Protein AF-A0A0F8Y5Y2-F1 (afdb_monomer)

Sequence (54 aa):
MKAVKCPVCDGKGQIVNCFGEGGSYQEVDCHGCQGKGWVEVGAPDIKFDPSIAR

Organism: NCBI:txid412755

pLDDT: mean 82.49, std 13.94, range [57.44, 96.69]

Structure (mmCIF, N/CA/C/O backbone):
data_AF-A0A0F8Y5Y2-F1
#
_entry.id   AF-A0A0F8Y5Y2-F1
#
loop_
_atom_site.group_PDB
_atom_site.id
_atom_site.type_symbol
_atom_site.label_atom_id
_atom_site.label_alt_id
_atom_site.label_comp_id
_atom_site.label_asym_id
_atom_site.label_entity_id
_atom_site.label_seq_id
_atom_site.pdbx_PDB_ins_code
_atom_site.Cartn_x
_atom_site.Cartn_y
_atom_site.Cartn_z
_atom_site.occupancy
_atom_site.B_iso_or_equiv
_atom_site.auth_seq_id
_atom_site.auth_comp_id
_atom_site.auth_asym_id
_atom_site.auth_atom_id
_atom_site.pdbx_PDB_model_num
ATOM 1 N N . MET A 1 1 ? -14.129 4.995 16.143 1.00 57.44 1 MET A N 1
ATOM 2 C CA . MET A 1 1 ? -13.581 4.552 14.843 1.00 57.44 1 MET A CA 1
ATOM 3 C C . MET A 1 1 ? -12.465 3.561 15.127 1.00 57.44 1 MET A C 1
ATOM 5 O O . MET A 1 1 ? -11.616 3.871 15.955 1.00 57.44 1 MET A O 1
ATOM 9 N N . LYS A 1 2 ? -12.495 2.359 14.541 1.00 80.06 2 LYS A N 1
ATOM 10 C CA . LYS A 1 2 ? -11.340 1.452 14.571 1.00 80.06 2 LYS A CA 1
ATOM 11 C C . LYS A 1 2 ? -10.585 1.652 13.259 1.00 80.06 2 LYS A C 1
ATOM 13 O O . LYS A 1 2 ? -11.208 1.653 12.206 1.00 80.06 2 LYS A O 1
ATOM 18 N N . ALA A 1 3 ? -9.277 1.857 13.323 1.00 87.00 3 ALA A N 1
ATOM 19 C CA . ALA A 1 3 ? -8.416 1.894 12.148 1.00 87.00 3 ALA A CA 1
ATOM 20 C C . ALA A 1 3 ? -7.494 0.677 12.192 1.00 87.00 3 ALA A C 1
ATOM 22 O O . ALA A 1 3 ? -7.021 0.293 13.264 1.00 87.00 3 ALA A O 1
ATOM 23 N N . VAL A 1 4 ? -7.259 0.063 11.039 1.00 93.62 4 VAL A N 1
ATOM 24 C CA . VAL A 1 4 ? -6.294 -1.030 10.883 1.00 93.62 4 VAL A CA 1
ATOM 25 C C . VAL A 1 4 ? -5.237 -0.627 9.872 1.00 93.62 4 VAL A C 1
ATOM 27 O O . VAL A 1 4 ? -5.475 0.230 9.016 1.00 93.62 4 VAL A O 1
ATOM 30 N N . LYS A 1 5 ? -4.060 -1.251 9.961 1.00 96.69 5 LYS A N 1
ATOM 31 C CA . LYS A 1 5 ? -3.050 -1.130 8.909 1.00 96.69 5 LYS A CA 1
ATOM 32 C C . LYS A 1 5 ? -3.678 -1.497 7.571 1.00 96.69 5 LYS A C 1
ATOM 34 O O . LYS A 1 5 ? -4.417 -2.476 7.472 1.00 96.69 5 LYS A O 1
ATOM 39 N N . CYS A 1 6 ? -3.378 -0.706 6.552 1.00 95.44 6 CYS A N 1
ATOM 40 C CA . CYS A 1 6 ? -3.794 -1.009 5.199 1.00 95.44 6 CYS A CA 1
ATOM 41 C C . CYS A 1 6 ? -3.164 -2.346 4.784 1.00 95.44 6 CYS A C 1
ATOM 43 O O . CYS A 1 6 ? -1.936 -2.429 4.744 1.00 95.44 6 CYS A O 1
ATOM 45 N N . PRO A 1 7 ? -3.962 -3.372 4.447 1.00 94.12 7 PRO A N 1
A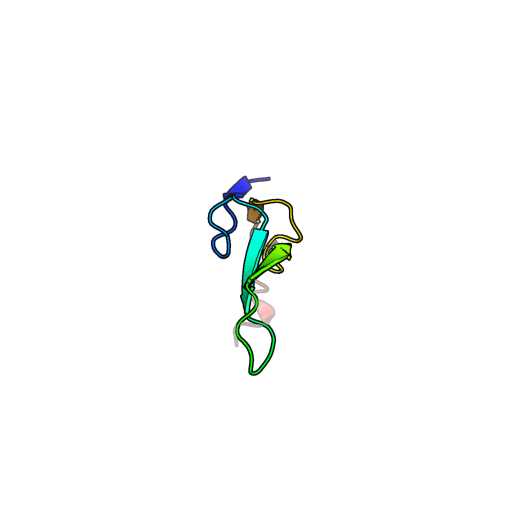TOM 46 C CA . PRO A 1 7 ? -3.432 -4.694 4.119 1.00 94.12 7 PRO A CA 1
ATOM 47 C C . PRO A 1 7 ? -2.660 -4.714 2.793 1.00 94.12 7 PRO A C 1
ATOM 49 O O . PRO A 1 7 ? -1.863 -5.614 2.568 1.00 94.12 7 PRO A O 1
ATOM 52 N N . VAL A 1 8 ? -2.869 -3.716 1.926 1.00 93.69 8 VAL A N 1
ATOM 53 C CA . VAL A 1 8 ? -2.204 -3.617 0.616 1.00 93.69 8 VAL A CA 1
ATOM 54 C C . VAL A 1 8 ? -0.746 -3.166 0.746 1.00 93.69 8 VAL A C 1
ATOM 56 O O . VAL A 1 8 ? 0.114 -3.666 0.032 1.00 93.69 8 VAL A O 1
ATOM 59 N N . CYS A 1 9 ? -0.457 -2.234 1.659 1.00 96.12 9 CYS A N 1
ATOM 60 C CA . CYS A 1 9 ? 0.895 -1.693 1.861 1.00 96.12 9 CYS A CA 1
ATOM 61 C C . CYS A 1 9 ? 1.497 -2.019 3.233 1.00 96.12 9 CYS A C 1
ATOM 63 O O . CYS A 1 9 ? 2.548 -1.486 3.577 1.00 96.12 9 CYS A O 1
ATOM 65 N N . ASP A 1 10 ? 0.816 -2.836 4.039 1.00 95.44 10 ASP A N 1
ATOM 66 C CA . ASP A 1 10 ? 1.190 -3.190 5.414 1.00 95.44 10 ASP A CA 1
ATOM 67 C C . ASP A 1 10 ? 1.574 -1.980 6.292 1.00 95.44 10 ASP A C 1
ATOM 69 O O . ASP A 1 10 ? 2.566 -1.966 7.021 1.00 95.44 10 ASP A O 1
ATOM 73 N N . GLY A 1 11 ? 0.794 -0.901 6.203 1.00 96.31 11 GLY A N 1
ATOM 74 C CA . GLY A 1 11 ? 1.052 0.307 6.993 1.00 96.31 11 GLY A CA 1
ATOM 75 C C . GLY A 1 11 ? 2.013 1.319 6.371 1.00 96.31 11 GLY A C 1
ATOM 76 O O . GLY A 1 11 ? 2.154 2.405 6.921 1.00 96.31 11 GLY A O 1
ATOM 77 N N . LYS A 1 12 ? 2.655 1.013 5.237 1.00 96.31 12 LYS A N 1
ATOM 78 C CA . LYS A 1 12 ? 3.685 1.890 4.648 1.00 96.31 12 LYS A CA 1
ATOM 79 C C . LYS A 1 12 ? 3.130 3.123 3.939 1.00 96.31 12 LYS A C 1
ATOM 81 O O . LYS A 1 12 ? 3.855 4.087 3.742 1.00 96.31 12 LYS A O 1
ATOM 86 N N . GLY A 1 13 ? 1.876 3.078 3.496 1.00 96.56 13 GLY A N 1
ATOM 87 C CA . GLY A 1 13 ? 1.263 4.139 2.692 1.00 96.56 13 GLY A CA 1
ATOM 88 C C . GLY A 1 13 ? 1.679 4.132 1.220 1.00 96.56 13 GLY A C 1
ATOM 89 O O . GLY A 1 13 ? 0.967 4.693 0.399 1.00 96.56 13 GLY A O 1
ATOM 90 N N . GLN A 1 14 ? 2.746 3.425 0.852 1.00 96.69 14 GLN A N 1
ATOM 91 C CA . GLN A 1 14 ? 3.276 3.365 -0.511 1.00 96.69 14 GLN A CA 1
ATOM 92 C C . GLN A 1 14 ? 3.466 1.916 -0.968 1.00 96.69 14 GLN A C 1
ATOM 94 O O . GLN A 1 14 ? 3.614 1.006 -0.147 1.00 96.69 14 GLN A O 1
ATOM 99 N N . ILE A 1 15 ? 3.439 1.704 -2.283 1.00 93.44 15 ILE A N 1
ATOM 100 C CA . ILE A 1 15 ? 3.756 0.435 -2.943 1.00 93.44 15 ILE A CA 1
ATOM 101 C C . ILE A 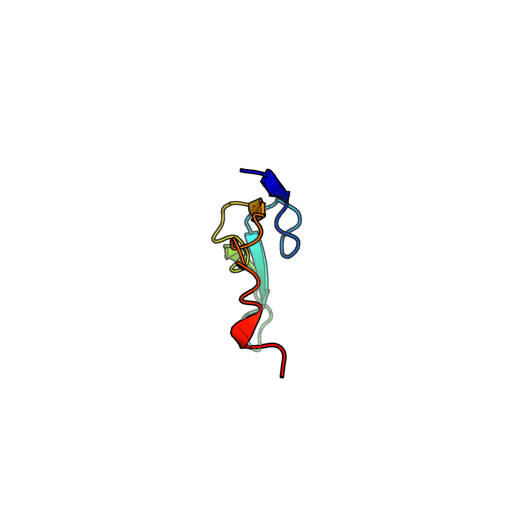1 15 ? 4.742 0.683 -4.081 1.00 93.44 15 ILE A C 1
ATOM 103 O O . ILE A 1 15 ? 4.778 1.764 -4.665 1.00 93.44 15 ILE A O 1
ATOM 107 N N . VAL A 1 16 ? 5.527 -0.334 -4.416 1.00 91.75 16 VAL A N 1
ATOM 108 C CA . VAL A 1 16 ? 6.399 -0.285 -5.588 1.00 91.75 16 VAL A CA 1
ATOM 109 C C . VAL A 1 16 ? 5.589 -0.728 -6.800 1.00 91.75 16 VAL A C 1
ATOM 111 O O . VAL A 1 16 ? 5.044 -1.832 -6.805 1.00 91.75 16 VAL A O 1
ATOM 114 N N . ASN A 1 17 ? 5.506 0.129 -7.814 1.00 84.00 17 ASN A N 1
ATOM 115 C CA . ASN A 1 17 ? 4.899 -0.196 -9.096 1.00 84.00 17 ASN A CA 1
ATOM 116 C C . ASN A 1 17 ? 5.981 -0.335 -10.174 1.00 84.00 17 ASN A C 1
ATOM 118 O O . ASN A 1 17 ? 6.965 0.408 -10.180 1.00 84.00 17 ASN A O 1
ATOM 122 N N . CYS A 1 18 ? 5.779 -1.284 -11.084 1.00 79.44 18 CYS A N 1
ATOM 123 C CA . CYS A 1 18 ? 6.649 -1.510 -12.231 1.00 79.44 18 CYS A CA 1
ATOM 124 C C . CYS A 1 18 ? 5.954 -0.962 -13.476 1.0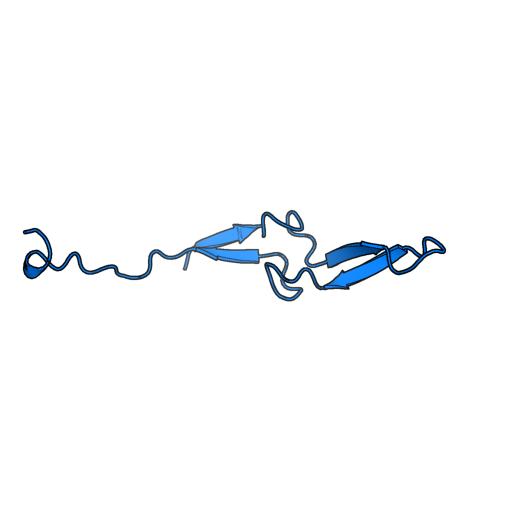0 79.44 18 CYS A C 1
ATOM 126 O O . CYS A 1 18 ? 4.911 -1.481 -13.875 1.00 79.44 18 CYS A O 1
ATOM 128 N N . PHE A 1 19 ? 6.529 0.061 -14.105 1.00 72.25 19 PHE A N 1
ATOM 129 C CA . PHE A 1 19 ? 5.991 0.615 -15.347 1.00 72.25 19 PHE A CA 1
ATOM 130 C C . PHE A 1 19 ? 6.873 0.250 -16.552 1.00 72.25 19 PHE A C 1
ATOM 132 O O . PHE A 1 19 ? 8.078 0.488 -16.552 1.00 72.25 19 PHE A O 1
ATOM 139 N N . GLY A 1 20 ? 6.235 -0.271 -17.608 1.00 60.53 20 GLY A N 1
ATOM 140 C CA . GLY A 1 20 ? 6.797 -0.396 -18.959 1.00 60.53 20 GLY A CA 1
ATOM 141 C C . GLY A 1 20 ? 7.701 -1.607 -19.234 1.00 60.53 20 GLY A C 1
ATOM 142 O O . GLY A 1 20 ? 8.258 -2.234 -18.330 1.00 60.53 20 GLY A O 1
ATOM 143 N N . GLU A 1 21 ? 7.869 -1.908 -20.528 1.00 5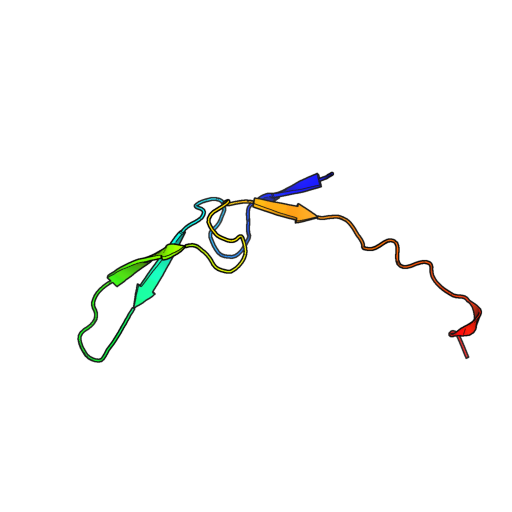9.91 21 GLU A N 1
ATOM 144 C CA . GLU A 1 21 ? 8.859 -2.856 -21.066 1.00 59.91 21 GLU A CA 1
ATOM 145 C C . GLU A 1 21 ? 10.270 -2.257 -20.911 1.00 59.91 21 GLU A C 1
ATOM 147 O O . GLU A 1 21 ? 10.852 -1.694 -21.832 1.00 59.91 21 GLU A O 1
ATOM 152 N N . GLY A 1 22 ? 10.780 -2.276 -19.681 1.00 68.31 22 GLY A N 1
ATOM 153 C CA . GLY A 1 22 ? 12.043 -1.635 -19.299 1.00 68.31 22 GLY A CA 1
ATOM 154 C C . GLY A 1 22 ? 12.328 -1.667 -17.795 1.00 68.31 22 GLY A C 1
ATOM 155 O O . GLY A 1 22 ? 13.476 -1.505 -17.393 1.00 68.31 22 GLY A O 1
ATOM 156 N N . GLY A 1 23 ? 11.313 -1.950 -16.966 1.00 67.75 23 GLY A N 1
ATOM 157 C CA . GLY A 1 23 ? 11.505 -2.362 -15.573 1.00 67.75 23 GLY A CA 1
ATOM 158 C C . GLY A 1 23 ? 11.952 -1.256 -14.616 1.00 67.75 23 GLY A C 1
ATOM 159 O O . GLY A 1 23 ? 12.729 -1.528 -13.701 1.00 67.75 23 GLY A O 1
ATOM 160 N N . SER A 1 24 ? 11.483 -0.018 -14.790 1.00 74.12 24 SER A N 1
ATOM 161 C CA . SER A 1 24 ? 11.680 0.996 -13.754 1.00 74.12 24 SER A CA 1
ATOM 162 C C . SER A 1 24 ? 10.731 0.740 -12.579 1.00 74.12 24 SER A C 1
ATOM 164 O O . SER A 1 24 ? 9.515 0.612 -12.740 1.00 74.12 24 SER A O 1
ATOM 166 N N . TYR A 1 25 ? 11.314 0.651 -11.383 1.00 82.94 25 TYR A N 1
ATOM 167 C CA . TYR A 1 25 ? 10.583 0.585 -10.122 1.00 82.94 25 TYR A CA 1
ATOM 168 C C . TYR A 1 25 ? 10.343 2.008 -9.622 1.00 82.94 25 TYR A C 1
ATOM 170 O O . TYR A 1 25 ? 11.294 2.777 -9.469 1.00 82.94 25 TYR A O 1
ATOM 178 N N . GLN A 1 26 ? 9.087 2.353 -9.356 1.00 86.75 26 GLN A N 1
ATOM 179 C CA . GLN A 1 26 ? 8.725 3.62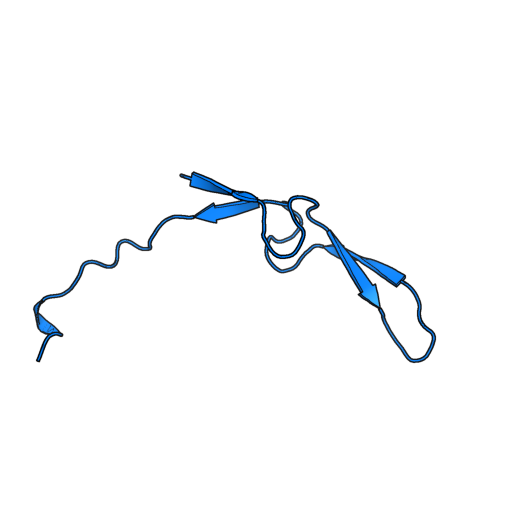5 -8.741 1.00 86.75 26 GLN A CA 1
ATOM 180 C C . GLN A 1 26 ? 7.862 3.381 -7.506 1.00 86.75 26 GLN A C 1
ATOM 182 O O . GLN A 1 26 ? 6.914 2.596 -7.546 1.00 86.75 26 GLN A O 1
ATOM 187 N N . GLU A 1 27 ? 8.176 4.072 -6.412 1.00 91.62 27 GLU A N 1
ATOM 188 C CA . GLU A 1 27 ? 7.280 4.149 -5.261 1.00 91.62 27 GLU A CA 1
ATOM 189 C C . GLU A 1 27 ? 6.109 5.073 -5.597 1.00 91.62 27 GLU A C 1
ATOM 191 O O . GLU A 1 27 ? 6.291 6.224 -5.999 1.00 91.62 27 GLU A O 1
ATOM 196 N N . VAL A 1 28 ? 4.899 4.544 -5.463 1.00 93.06 28 VAL A N 1
ATOM 197 C CA . VAL A 1 28 ? 3.649 5.273 -5.668 1.00 93.06 28 VAL A CA 1
ATOM 198 C C . VAL A 1 28 ? 2.764 5.117 -4.443 1.00 93.06 28 VAL A C 1
ATOM 200 O O . VAL A 1 28 ? 2.869 4.139 -3.695 1.00 93.06 28 VAL A O 1
ATOM 203 N N . ASP A 1 29 ? 1.856 6.066 -4.246 1.00 96.62 29 ASP A N 1
ATOM 204 C CA . ASP A 1 29 ? 0.897 5.983 -3.154 1.00 96.62 29 ASP A CA 1
ATOM 205 C C . ASP A 1 29 ? 0.057 4.707 -3.260 1.00 96.62 29 ASP A C 1
ATOM 207 O O . ASP A 1 29 ? -0.475 4.339 -4.312 1.00 96.62 29 ASP A O 1
ATOM 211 N N . CYS A 1 30 ? -0.097 4.024 -2.129 1.00 95.81 30 CYS A N 1
ATOM 212 C CA . CYS A 1 30 ? -0.918 2.834 -2.039 1.00 95.81 30 CYS A CA 1
ATOM 213 C C . CYS A 1 30 ? -2.384 3.208 -2.271 1.00 95.81 30 CYS A C 1
ATOM 215 O O . CYS A 1 30 ? -3.023 3.791 -1.390 1.00 95.81 30 CYS A O 1
ATOM 217 N N . HIS A 1 31 ? -2.957 2.786 -3.401 1.00 93.69 31 HIS A N 1
ATOM 218 C CA . HIS A 1 31 ? -4.354 3.083 -3.741 1.00 93.69 31 HIS A CA 1
ATOM 219 C C . HIS A 1 31 ? -5.339 2.618 -2.650 1.00 93.69 31 HIS A C 1
ATOM 221 O O . HIS A 1 31 ? -6.355 3.267 -2.414 1.00 93.69 31 HIS A O 1
ATOM 227 N N . GLY A 1 32 ? -5.029 1.511 -1.960 1.00 91.75 32 GLY A N 1
ATOM 228 C CA . GLY A 1 32 ? -5.895 0.914 -0.940 1.00 91.75 32 GLY A CA 1
ATOM 229 C C . GLY A 1 32 ? -6.047 1.747 0.336 1.00 91.75 32 GLY A C 1
ATOM 230 O O . GLY A 1 32 ? -6.986 1.527 1.091 1.00 91.75 32 GLY A O 1
ATOM 231 N N . CYS A 1 33 ? -5.149 2.702 0.587 1.00 95.62 33 CYS A N 1
ATOM 232 C CA . CYS A 1 33 ? -5.252 3.635 1.715 1.00 95.62 33 CYS A CA 1
ATOM 233 C C . CYS A 1 33 ? -4.994 5.092 1.331 1.00 95.62 33 CYS A C 1
ATOM 235 O O . CYS A 1 33 ? -4.915 5.940 2.216 1.00 95.62 33 CYS A O 1
ATOM 237 N N . GLN A 1 34 ? -4.858 5.386 0.035 1.00 95.38 34 GLN A N 1
ATOM 238 C CA . GLN A 1 34 ? -4.582 6.724 -0.490 1.00 95.38 34 GLN A CA 1
ATOM 239 C C . GLN A 1 34 ? -3.369 7.383 0.189 1.00 95.38 34 GLN A C 1
ATOM 241 O O . GLN A 1 34 ? -3.472 8.495 0.702 1.00 95.38 34 GLN A O 1
ATOM 246 N N . GLY A 1 35 ? -2.249 6.663 0.293 1.00 96.31 35 GLY A N 1
ATOM 247 C CA . GLY A 1 35 ? -1.030 7.199 0.916 1.00 96.31 35 GLY A CA 1
ATOM 248 C C . GLY A 1 35 ? -0.999 7.149 2.450 1.00 96.31 35 GLY A C 1
ATOM 249 O O . GLY A 1 35 ? 0.046 7.370 3.052 1.00 96.31 35 GLY A O 1
ATOM 250 N N . LYS A 1 36 ? -2.118 6.840 3.121 1.00 96.25 36 LYS A N 1
ATOM 251 C CA . LYS A 1 36 ? -2.241 7.023 4.581 1.00 96.25 36 LYS A CA 1
ATOM 252 C C . LYS A 1 36 ? -1.582 5.927 5.415 1.00 96.25 36 LYS A C 1
ATOM 254 O O . LYS A 1 36 ? -1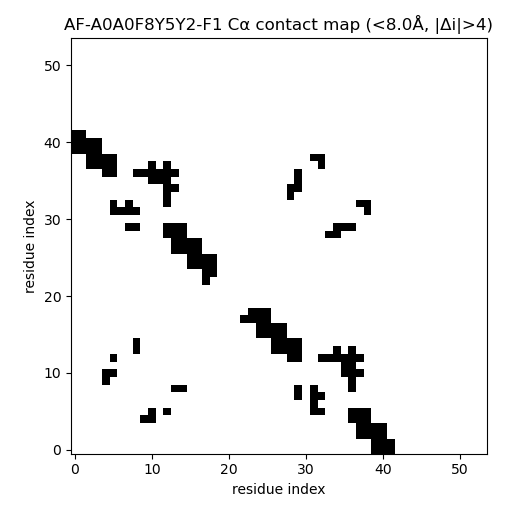.263 6.171 6.569 1.00 96.25 36 LYS A O 1
ATOM 259 N N . GLY A 1 37 ? -1.458 4.712 4.882 1.00 96.38 37 GLY A N 1
ATOM 260 C CA . GLY A 1 37 ? -0.996 3.525 5.615 1.00 96.38 37 GLY A CA 1
ATOM 261 C C . GLY A 1 37 ? -2.076 2.828 6.453 1.00 96.38 37 GLY A C 1
ATOM 262 O O . GLY A 1 37 ? -1.909 1.674 6.835 1.00 96.38 37 GLY A O 1
ATOM 263 N N . TRP A 1 38 ? -3.234 3.448 6.673 1.00 96.12 38 TRP A N 1
ATOM 264 C CA . TRP A 1 38 ? -4.321 2.893 7.493 1.00 96.12 38 TRP A CA 1
ATOM 265 C C . TRP A 1 38 ? -5.655 3.000 6.764 1.00 96.12 38 TRP A C 1
ATOM 267 O O . TRP A 1 38 ? -5.846 3.889 5.934 1.00 96.12 38 TRP A O 1
ATOM 277 N N . VAL A 1 39 ? -6.582 2.106 7.096 1.00 93.94 39 VAL A N 1
ATOM 278 C CA . VAL A 1 39 ? -7.972 2.158 6.634 1.00 93.94 39 VAL A CA 1
ATOM 279 C C . VAL A 1 39 ? -8.911 2.127 7.829 1.00 93.94 39 VAL A C 1
ATOM 281 O O . VAL A 1 39 ? -8.660 1.439 8.824 1.00 93.94 39 VAL A O 1
ATOM 284 N N . GLU A 1 40 ? -9.988 2.896 7.743 1.00 90.62 40 GLU A N 1
ATOM 285 C CA . GLU A 1 40 ? -11.042 2.868 8.747 1.00 90.62 40 GLU A CA 1
ATOM 286 C C . GLU A 1 40 ? -11.876 1.603 8.565 1.00 90.62 40 GLU A C 1
ATOM 288 O O . GLU A 1 40 ? -12.336 1.288 7.469 1.00 90.62 40 GLU A O 1
ATOM 293 N N . VAL A 1 41 ? -12.061 0.869 9.655 1.00 82.88 41 VAL A N 1
ATOM 294 C CA . VAL A 1 41 ? -12.951 -0.283 9.725 1.00 82.88 41 VAL A CA 1
ATOM 295 C C . VAL A 1 41 ? -14.110 0.060 10.649 1.00 82.88 41 VAL A C 1
ATOM 297 O O . VAL A 1 41 ? -13.995 0.149 11.874 1.00 82.88 41 VAL A O 1
ATOM 300 N N . GLY A 1 42 ? -15.256 0.265 10.022 1.00 73.31 42 GLY A N 1
ATOM 301 C CA . GLY A 1 42 ? -16.565 0.267 10.641 1.00 73.31 42 GLY A CA 1
ATOM 302 C C . GLY A 1 42 ? -17.472 -0.526 9.721 1.00 73.31 42 GLY A C 1
ATOM 303 O O . GLY A 1 42 ? -17.391 -0.372 8.502 1.00 73.31 42 GLY A O 1
ATOM 304 N N . ALA A 1 43 ? -18.297 -1.406 10.284 1.00 62.03 43 ALA A N 1
ATOM 305 C CA . ALA A 1 43 ? -19.424 -1.900 9.517 1.00 62.03 43 ALA A CA 1
ATOM 306 C C . ALA A 1 43 ? -20.208 -0.656 9.062 1.00 62.03 43 ALA A C 1
ATOM 308 O O . ALA A 1 43 ? -20.453 0.209 9.911 1.00 62.03 43 ALA A O 1
ATOM 309 N N . PRO A 1 44 ? -20.605 -0.520 7.781 1.00 60.50 44 PRO A N 1
ATOM 310 C CA . PRO A 1 44 ? -21.789 0.282 7.536 1.00 60.50 44 PRO A CA 1
ATOM 311 C C . PRO A 1 44 ? -22.839 -0.273 8.493 1.00 60.50 44 PRO A C 1
ATOM 313 O O . PRO A 1 44 ? -22.918 -1.496 8.654 1.00 60.50 44 PRO A O 1
ATOM 316 N N . ASP A 1 45 ? -23.568 0.595 9.186 1.00 59.66 45 ASP A N 1
ATOM 317 C CA . ASP A 1 45 ? -24.749 0.203 9.940 1.00 59.66 45 ASP A CA 1
ATOM 318 C C . ASP A 1 45 ? -25.742 -0.405 8.938 1.00 59.66 45 ASP A C 1
ATOM 320 O O . ASP A 1 45 ? -26.682 0.247 8.484 1.00 59.66 45 ASP A O 1
ATOM 324 N N . ILE A 1 46 ? -25.495 -1.648 8.514 1.00 61.81 46 ILE A N 1
ATOM 325 C CA . ILE A 1 46 ? -26.406 -2.475 7.751 1.00 61.81 46 ILE A CA 1
ATOM 326 C C . ILE A 1 46 ? -27.485 -2.760 8.771 1.00 61.81 46 ILE A C 1
ATOM 328 O O . ILE A 1 46 ? -27.434 -3.724 9.533 1.00 61.81 46 ILE A O 1
ATOM 332 N N . LYS A 1 47 ? -28.435 -1.831 8.846 1.00 62.16 47 LYS A N 1
ATOM 333 C CA . LYS A 1 47 ? -29.731 -2.088 9.432 1.00 62.16 47 LYS A CA 1
ATOM 334 C C . LYS A 1 47 ? -30.255 -3.262 8.630 1.00 62.16 47 LYS A C 1
ATOM 336 O O . LYS A 1 47 ? -30.588 -3.114 7.458 1.00 62.16 47 LYS A O 1
ATOM 341 N N . PHE A 1 48 ? -30.206 -4.440 9.236 1.00 66.44 48 PHE A N 1
ATOM 342 C CA . PHE A 1 48 ? -30.917 -5.590 8.728 1.00 66.44 48 PHE A CA 1
ATOM 343 C C . PHE A 1 48 ? -32.373 -5.151 8.591 1.00 66.44 48 PHE A C 1
ATOM 345 O O . PHE A 1 48 ? -33.025 -4.872 9.596 1.00 66.44 48 PHE A O 1
ATOM 352 N N . ASP A 1 49 ? -32.836 -4.981 7.356 1.00 69.56 49 ASP A N 1
ATOM 353 C CA . ASP A 1 49 ? -34.244 -4.761 7.085 1.00 69.56 49 ASP A CA 1
ATOM 354 C C . ASP A 1 49 ? -34.899 -6.150 7.068 1.00 69.56 49 ASP A C 1
ATOM 356 O O . ASP A 1 49 ? -34.6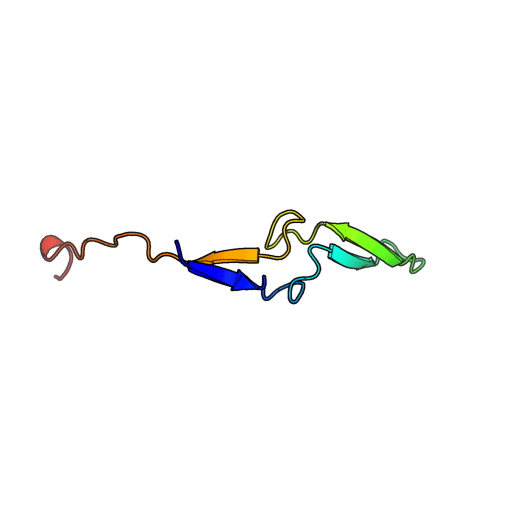53 -6.933 6.150 1.00 69.56 49 ASP A O 1
ATOM 360 N N . PRO A 1 50 ? -35.695 -6.521 8.082 1.00 66.38 50 PRO A N 1
ATOM 361 C CA . PRO A 1 50 ? -36.365 -7.816 8.085 1.00 66.38 50 PRO A CA 1
ATOM 362 C C . PRO A 1 50 ? -37.383 -7.959 6.938 1.00 66.38 50 PRO A C 1
ATOM 364 O O . PRO A 1 50 ? -37.821 -9.071 6.664 1.00 66.38 50 PRO A O 1
ATOM 367 N N . SER A 1 51 ? -37.738 -6.876 6.236 1.00 71.31 51 SER A N 1
ATOM 368 C CA . SER A 1 51 ? -38.709 -6.870 5.131 1.00 71.31 51 SER A CA 1
ATOM 369 C C . SER A 1 51 ? -38.156 -7.434 3.815 1.00 71.31 51 SER A C 1
ATOM 371 O O . SER A 1 51 ? -38.932 -7.739 2.911 1.00 71.31 51 SER A O 1
ATOM 373 N N . ILE A 1 52 ? -36.829 -7.571 3.685 1.00 73.38 52 ILE A N 1
ATOM 374 C CA . ILE A 1 52 ? -36.156 -8.165 2.508 1.00 73.38 52 ILE A CA 1
ATOM 375 C C . ILE A 1 52 ? -35.826 -9.652 2.688 1.00 73.38 52 ILE A C 1
ATOM 377 O O . ILE A 1 52 ? -35.405 -10.299 1.729 1.00 73.38 52 ILE A O 1
ATOM 381 N N . ALA A 1 53 ? -36.049 -10.217 3.878 1.00 64.69 53 ALA A N 1
ATOM 382 C CA . ALA A 1 53 ? -36.049 -11.661 4.075 1.00 64.69 53 ALA A CA 1
ATOM 383 C C . ALA A 1 53 ? -37.404 -12.215 3.600 1.00 64.69 53 ALA A C 1
ATOM 385 O O . ALA A 1 53 ? -38.398 -12.157 4.323 1.00 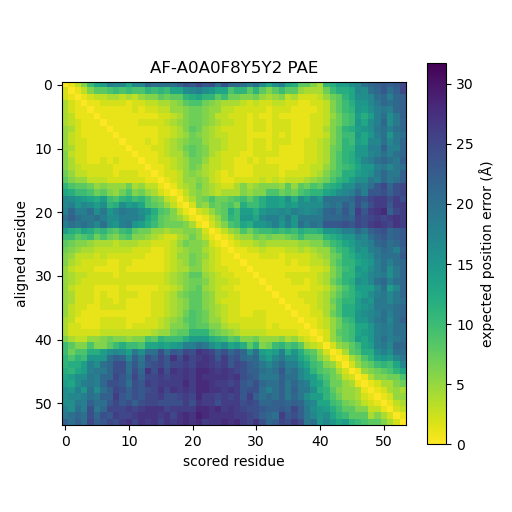64.69 53 ALA A O 1
ATOM 386 N N . ARG A 1 54 ? -37.448 -12.675 2.347 1.00 60.31 54 ARG A N 1
ATOM 387 C CA . ARG A 1 54 ? -38.587 -13.387 1.753 1.00 60.31 54 ARG A CA 1
ATOM 388 C C . ARG A 1 54 ? -38.369 -14.890 1.798 1.00 60.31 54 ARG A C 1
ATOM 390 O O . ARG A 1 54 ? -37.225 -15.309 1.516 1.00 60.31 54 ARG A O 1
#

Radius of gyration: 17.7 Å; Cα contacts (8 Å, |Δi|>4): 82; chains: 1; bounding box: 51×21×36 Å

Foldseek 3Di:
DDKDFQPQCRQQQWDWDFDDPPGDTDIDGDPSPRSGRIDDDDPPPPPPDVVPVD

Mean predicted aligned error: 9.9 Å

Secondary structure (DSSP, 8-state):
-EEEE-TTTTTSSEEEEEETTTTEEEEEE-TTTTTSSEEEE--------GGG--

Solvent-accessible surface area (backbone atoms only — not comparable to full-atom values): 3414 Å² total; per-residue (Å²): 137,47,71,43,64,16,82,85,37,72,42,64,12,40,38,80,45,76,56,70,103,80,66,48,76,42,82,40,65,20,77,81,31,71,45,65,12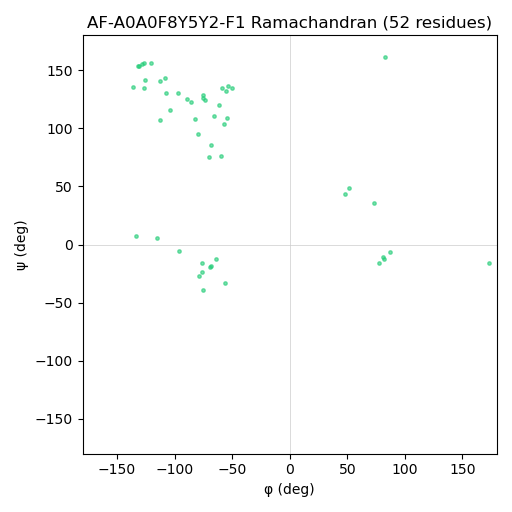,40,36,80,56,69,79,73,86,74,71,81,59,74,85,75,70,124